Protein AF-A0A199UM99-F1 (afdb_monomer_lite)

Radius of gyration: 23.01 Å; chains: 1; bounding box: 57×24×62 Å

Organism: Ananas comosus (NCBI:txid4615)

InterPro domains:
  IPR012445 Autophagy-related protein 101 [PF07855] (2-95)
  IPR012445 Autophagy-related protein 101 [PTHR13292] (2-106)

Secondary structure (DSSP, 8-state):
-EEEEEEEEEEE---BTTB--EEEEEEEEEEEE--PPPP---------S-TTHHHHHHHHHHHHHHHHHHHHHHHHHHHHHHHTGGGSPP---TT-SS--EEEE---

Foldseek 3Di:
DKKKKWFWDFDADDDDPPDRDGDTGTQDMDIDDDDDDDPPPPDDDDDPDDPPPVVVVVVVVVVVVVVVVVVVVVVVVVVVCVVPVVSDDDDPDPVDPDGDMDMDDDD

Structure (mmCIF, N/CA/C/O backbone):
data_AF-A0A199UM99-F1
#
_entry.id   AF-A0A199UM99-F1
#
loop_
_atom_site.group_PDB
_atom_site.id
_atom_site.type_symbol
_atom_site.label_atom_id
_atom_site.label_alt_id
_atom_site.label_comp_id
_atom_site.label_asym_id
_atom_site.label_entity_id
_atom_site.label_seq_id
_atom_site.pdbx_PDB_ins_code
_atom_site.Cartn_x
_atom_site.Cartn_y
_atom_site.Cartn_z
_atom_site.occupancy
_atom_site.B_iso_or_equiv
_atom_site.auth_seq_id
_atom_site.auth_comp_id
_atom_site.auth_asym_id
_atom_site.auth_atom_id
_atom_site.pdbx_PDB_model_num
ATOM 1 N N . MET A 1 1 ? -2.829 2.391 -14.296 1.00 86.94 1 MET A N 1
ATOM 2 C CA . MET A 1 1 ? -3.501 1.315 -13.535 1.00 86.94 1 MET A CA 1
ATOM 3 C C . MET A 1 1 ? -3.265 1.587 -12.064 1.00 86.94 1 MET A C 1
ATOM 5 O O . MET A 1 1 ? -2.263 2.220 -11.739 1.00 86.94 1 MET A O 1
ATOM 9 N N . GLN A 1 2 ? -4.196 1.192 -11.202 1.00 91.12 2 GLN A N 1
ATOM 10 C CA . GLN A 1 2 ? -4.086 1.431 -9.768 1.00 91.12 2 GLN A CA 1
ATOM 11 C C . GLN A 1 2 ? -4.332 0.144 -8.996 1.00 91.12 2 GLN A C 1
ATOM 13 O O . GLN A 1 2 ? -5.097 -0.715 -9.429 1.00 91.12 2 GLN A O 1
ATOM 18 N N . VAL A 1 3 ? -3.668 0.032 -7.855 1.00 94.38 3 VAL A N 1
ATOM 19 C CA . VAL A 1 3 ? -3.933 -0.979 -6.836 1.00 94.38 3 VAL A CA 1
ATOM 20 C C . VAL A 1 3 ? -4.202 -0.236 -5.536 1.00 94.38 3 VAL A C 1
ATOM 22 O O . VAL A 1 3 ? -3.483 0.703 -5.198 1.00 94.38 3 VAL A O 1
ATOM 25 N N . CYS A 1 4 ? -5.245 -0.639 -4.822 1.00 96.19 4 CYS A N 1
ATOM 26 C CA . CYS A 1 4 ? -5.583 -0.102 -3.516 1.00 96.19 4 CYS A CA 1
ATOM 27 C C . CYS A 1 4 ? -5.349 -1.171 -2.447 1.00 96.19 4 CYS A C 1
ATOM 29 O O . CYS A 1 4 ? -5.929 -2.254 -2.517 1.00 96.19 4 CYS A O 1
ATOM 31 N N . LEU A 1 5 ? -4.512 -0.856 -1.462 1.00 96.44 5 LEU A N 1
ATOM 32 C CA . LEU A 1 5 ? -4.340 -1.623 -0.232 1.00 96.44 5 LEU A CA 1
ATOM 33 C C . LEU A 1 5 ? -5.155 -0.939 0.864 1.00 96.44 5 LEU A C 1
ATOM 35 O O . LEU A 1 5 ? -4.952 0.243 1.121 1.00 96.44 5 LEU A O 1
ATOM 39 N N . SER A 1 6 ? -6.072 -1.662 1.499 1.00 97.06 6 SER A N 1
ATOM 40 C CA . SER A 1 6 ? -6.910 -1.126 2.575 1.00 97.06 6 SER A CA 1
ATOM 41 C C . SER A 1 6 ? -6.736 -1.952 3.843 1.00 97.06 6 SER A C 1
ATOM 43 O O . SER A 1 6 ? -6.915 -3.168 3.799 1.00 97.06 6 SER A O 1
ATOM 45 N N . PHE A 1 7 ? -6.420 -1.302 4.963 1.00 95.56 7 PHE A N 1
ATOM 46 C CA . PHE A 1 7 ? -6.356 -1.925 6.284 1.00 95.56 7 PHE A CA 1
ATOM 47 C C . PHE A 1 7 ? -7.662 -1.715 7.044 1.00 95.56 7 PHE A C 1
ATOM 49 O O . PHE A 1 7 ? -8.289 -0.655 6.946 1.00 95.56 7 PHE A O 1
ATOM 56 N N . TYR A 1 8 ? -8.081 -2.726 7.803 1.00 93.94 8 TYR A N 1
ATOM 57 C CA . TYR A 1 8 ? -9.329 -2.679 8.555 1.00 93.94 8 TYR A CA 1
ATOM 58 C C . TYR A 1 8 ? -9.263 -3.418 9.890 1.00 93.94 8 TYR A C 1
ATOM 60 O O . TYR A 1 8 ? -8.403 -4.260 10.132 1.00 93.94 8 TYR A O 1
ATOM 68 N N . GLU A 1 9 ? -10.228 -3.121 10.753 1.00 89.56 9 GLU A N 1
ATOM 69 C CA . GLU A 1 9 ? -10.545 -3.900 11.947 1.00 89.56 9 GLU A CA 1
ATOM 70 C C . GLU A 1 9 ? -11.881 -4.623 11.764 1.00 89.56 9 GLU A C 1
ATOM 72 O O . GLU A 1 9 ? -12.796 -4.121 11.102 1.00 89.56 9 GLU A O 1
ATOM 77 N N . LEU A 1 10 ? -12.017 -5.799 12.378 1.00 85.56 10 LEU A N 1
ATOM 78 C CA . LEU A 1 10 ? -13.301 -6.486 12.486 1.00 85.56 10 LEU A CA 1
ATOM 79 C C . LEU A 1 10 ? -14.007 -6.007 13.754 1.00 85.56 10 LEU A C 1
ATOM 81 O O . LEU A 1 10 ? -13.578 -6.309 14.866 1.00 85.56 10 LEU A O 1
ATOM 85 N N . LYS A 1 11 ? -15.114 -5.280 13.593 1.00 77.88 11 LYS A N 1
ATOM 86 C CA . LYS A 1 11 ? -15.986 -4.912 14.709 1.00 77.88 11 LYS A CA 1
ATOM 87 C C . LYS A 1 11 ? -17.073 -5.968 14.857 1.00 77.88 11 LYS A C 1
ATOM 89 O O . LYS A 1 11 ? -17.958 -6.104 14.008 1.00 77.88 11 LYS A O 1
ATOM 94 N N . TYR A 1 12 ? -17.007 -6.711 15.957 1.00 69.12 12 TYR A N 1
ATOM 95 C CA . TYR A 1 12 ? -18.070 -7.619 16.371 1.00 69.12 12 TYR A CA 1
ATOM 96 C C . TYR A 1 12 ? -19.150 -6.802 17.077 1.00 69.12 12 TYR A C 1
ATOM 98 O O . TYR A 1 12 ? -18.928 -6.266 18.163 1.00 69.12 12 TYR A O 1
ATOM 106 N N . LYS A 1 13 ? -20.326 -6.672 16.461 1.00 65.06 13 LYS A N 1
ATOM 107 C CA . LYS A 1 13 ? -21.489 -6.131 17.171 1.00 65.06 13 LYS A CA 1
ATOM 108 C C . LYS A 1 13 ? -21.992 -7.189 18.152 1.00 65.06 13 LYS A C 1
ATOM 110 O O . LYS A 1 13 ? -21.992 -8.375 17.822 1.00 65.06 13 LYS A O 1
ATOM 115 N N . GLN A 1 14 ? -22.413 -6.750 19.342 1.00 61.12 14 GLN A N 1
ATOM 116 C CA . GLN A 1 14 ? -23.104 -7.609 20.307 1.00 61.12 14 GLN A CA 1
ATOM 117 C C . GLN A 1 14 ? -24.212 -8.383 19.576 1.00 61.12 14 GLN A C 1
ATOM 119 O O . GLN A 1 14 ? -24.921 -7.768 18.766 1.00 61.12 14 GLN A O 1
ATOM 124 N N . PRO A 1 15 ? -24.351 -9.700 19.808 1.00 55.12 15 PRO A N 1
ATOM 125 C CA . PRO A 1 15 ? -25.328 -10.514 19.111 1.00 55.12 15 PRO A CA 1
ATOM 126 C C . PRO A 1 15 ? -26.725 -10.034 19.500 1.00 55.12 15 PRO A C 1
ATOM 128 O O . PRO A 1 15 ? -27.277 -10.398 20.533 1.00 55.12 15 PRO A O 1
ATOM 131 N N . THR A 1 16 ? -27.309 -9.178 18.669 1.00 59.50 16 THR A N 1
ATOM 132 C CA . THR A 1 16 ? -28.753 -8.983 18.668 1.00 59.50 16 THR A CA 1
ATOM 133 C C . THR A 1 16 ? -29.357 -10.204 17.988 1.00 59.50 16 THR A C 1
ATOM 135 O O . THR A 1 16 ? -28.803 -10.712 17.012 1.00 59.50 16 THR A O 1
ATOM 138 N N . TRP A 1 17 ? -30.476 -10.681 18.533 1.00 59.88 17 TRP A N 1
ATOM 139 C CA . TRP A 1 17 ? -31.178 -11.945 18.255 1.00 59.88 17 TRP A CA 1
ATOM 140 C C . TRP A 1 17 ? -31.408 -12.300 16.756 1.00 59.88 17 TRP A C 1
ATOM 142 O O . TRP A 1 17 ? -31.825 -13.412 16.459 1.00 59.88 17 TRP A O 1
ATOM 152 N N . PHE A 1 18 ? -31.070 -11.434 15.788 1.00 53.69 18 PHE A N 1
ATOM 153 C CA . PHE A 1 18 ? -31.179 -11.721 14.350 1.00 53.69 18 PHE A CA 1
ATOM 154 C C . PHE A 1 18 ? -29.952 -11.435 13.465 1.00 53.69 18 PHE A C 1
ATOM 156 O O . PHE A 1 18 ? -30.061 -11.619 12.255 1.00 53.69 18 PHE A O 1
ATOM 163 N N . SER A 1 19 ? -28.786 -11.013 13.971 1.00 55.38 19 SER A N 1
ATOM 164 C CA . SER A 1 19 ? -27.623 -10.837 13.079 1.00 55.38 19 SER A CA 1
ATOM 165 C C . SER A 1 19 ? -26.298 -10.657 13.819 1.00 55.38 19 SER A C 1
ATOM 167 O O . SER A 1 19 ? -26.009 -9.574 14.326 1.00 55.38 19 SER A O 1
ATOM 169 N N . SER A 1 20 ? -25.403 -11.643 13.731 1.00 56.47 20 SER A N 1
ATOM 170 C CA . SER A 1 20 ? -23.965 -11.419 13.921 1.00 56.47 20 SER A CA 1
ATOM 171 C C . SER A 1 20 ? -23.369 -10.849 12.626 1.00 56.47 20 SER A C 1
ATOM 173 O O . SER A 1 20 ? -22.756 -11.565 11.835 1.00 56.47 20 SER A O 1
ATOM 175 N N . LYS A 1 21 ? -23.595 -9.558 12.352 1.00 60.72 21 LYS A N 1
ATOM 176 C CA . LYS A 1 21 ? -22.909 -8.890 11.236 1.00 60.72 21 LYS A CA 1
ATOM 177 C C . LYS A 1 21 ? -21.546 -8.423 11.729 1.00 60.72 21 LYS A C 1
ATOM 179 O O . LYS A 1 21 ? -21.457 -7.429 12.446 1.00 60.72 21 LYS A O 1
ATOM 184 N N . THR A 1 22 ? -20.502 -9.150 11.352 1.00 71.50 22 THR A N 1
ATOM 185 C CA . THR A 1 22 ? -19.124 -8.672 11.469 1.00 71.50 22 THR A CA 1
ATOM 186 C C . THR A 1 22 ? -18.937 -7.538 10.467 1.00 71.50 22 THR A C 1
ATOM 188 O O . THR A 1 22 ? -19.097 -7.740 9.263 1.00 71.50 22 THR A O 1
ATOM 191 N N . GLU A 1 23 ? -18.651 -6.336 10.956 1.00 84.12 23 GLU A N 1
ATOM 192 C CA . GLU A 1 23 ? -18.448 -5.153 10.118 1.00 84.12 23 GLU A CA 1
ATOM 193 C C . GLU A 1 23 ? -16.953 -4.854 9.992 1.00 84.12 23 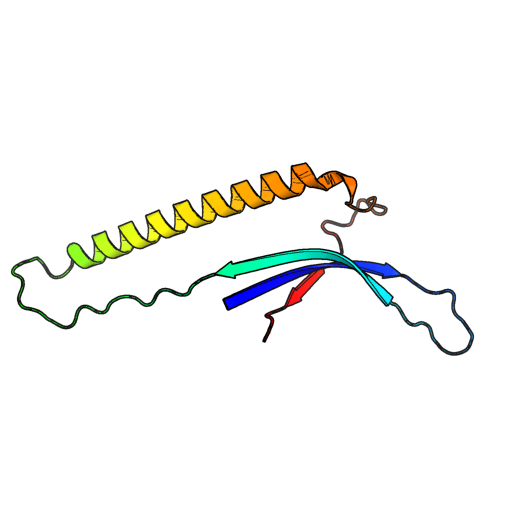GLU A C 1
ATOM 195 O O . GLU A 1 23 ? -16.219 -4.914 10.980 1.00 84.12 23 GLU A O 1
ATOM 200 N N . ARG A 1 24 ? -16.500 -4.536 8.774 1.00 90.62 24 ARG A N 1
ATOM 201 C CA . ARG A 1 24 ? -15.130 -4.078 8.527 1.00 90.62 24 ARG A CA 1
ATOM 202 C C . ARG A 1 24 ? -15.071 -2.570 8.700 1.00 90.62 24 ARG A C 1
ATOM 204 O O . ARG A 1 24 ? -15.768 -1.839 8.001 1.00 90.62 24 ARG A O 1
ATOM 211 N N . HIS A 1 25 ? -14.228 -2.113 9.613 1.00 91.31 25 HIS A N 1
ATOM 212 C CA . HIS A 1 25 ? -13.927 -0.701 9.781 1.00 91.31 25 HIS A CA 1
ATOM 213 C C . HIS A 1 25 ? -12.564 -0.403 9.163 1.00 91.31 25 HIS A C 1
ATOM 215 O O . HIS A 1 25 ? -11.540 -0.765 9.735 1.00 91.31 25 HIS A O 1
ATOM 221 N N . TYR A 1 26 ? -12.565 0.217 7.986 1.00 94.19 26 TYR A N 1
ATOM 222 C CA . TYR A 1 26 ? -11.347 0.600 7.280 1.00 94.19 26 TYR A CA 1
ATOM 223 C C . TYR A 1 26 ? -10.754 1.859 7.906 1.00 94.19 26 TYR A C 1
ATOM 225 O O . TYR A 1 26 ? -11.433 2.882 7.984 1.00 94.19 26 TYR A O 1
ATOM 233 N N . TRP A 1 27 ? -9.506 1.771 8.356 1.00 94.88 27 TRP A N 1
ATOM 234 C CA . TRP A 1 27 ? -8.816 2.860 9.054 1.00 94.88 27 TRP A CA 1
ATOM 235 C C . TRP A 1 27 ? -7.648 3.436 8.247 1.00 94.88 27 TRP A C 1
ATOM 237 O O . TRP A 1 27 ? -7.195 4.536 8.545 1.00 94.88 27 TRP A O 1
ATOM 247 N N . GLU A 1 28 ? -7.199 2.751 7.191 1.00 96.44 28 GLU A N 1
ATOM 248 C CA . GLU A 1 28 ? -6.152 3.257 6.303 1.00 96.44 28 GLU A CA 1
ATOM 249 C C . GLU A 1 28 ? -6.278 2.694 4.886 1.00 96.44 28 GLU A C 1
ATOM 251 O O . GLU A 1 28 ? -6.643 1.531 4.691 1.00 96.44 28 GLU A O 1
ATOM 256 N N . GLN A 1 29 ? -5.963 3.524 3.887 1.00 95.81 29 GLN A N 1
ATOM 257 C CA . GLN A 1 29 ? -5.953 3.140 2.477 1.00 95.81 29 GLN A CA 1
ATOM 258 C C . GLN A 1 29 ? -4.740 3.730 1.754 1.00 95.81 29 GLN A C 1
ATOM 260 O O . GLN A 1 29 ? -4.486 4.932 1.817 1.00 95.81 29 GLN A O 1
ATOM 265 N N . TRP A 1 30 ? -4.044 2.885 0.999 1.00 95.81 30 TRP A N 1
ATOM 266 C CA . TRP A 1 30 ? -2.937 3.250 0.123 1.00 95.81 30 TRP A CA 1
ATOM 267 C C . TRP A 1 30 ? -3.341 3.024 -1.326 1.00 95.81 30 TRP A C 1
ATOM 269 O O . TRP A 1 30 ? -3.687 1.907 -1.709 1.00 95.81 30 TRP A O 1
ATOM 279 N N . ILE A 1 31 ? -3.278 4.075 -2.142 1.00 94.25 31 ILE A N 1
ATOM 280 C CA . ILE A 1 31 ? -3.562 4.001 -3.577 1.00 94.25 31 ILE A CA 1
ATOM 281 C C . ILE A 1 31 ? -2.238 4.093 -4.326 1.00 94.25 31 ILE A C 1
ATOM 283 O O . ILE A 1 31 ? -1.597 5.141 -4.363 1.00 94.25 31 ILE A O 1
ATOM 287 N N . ILE A 1 32 ? -1.838 2.988 -4.942 1.00 92.00 32 ILE A N 1
ATOM 288 C CA . ILE A 1 32 ? -0.576 2.869 -5.663 1.00 92.00 32 ILE A CA 1
ATOM 289 C C . ILE A 1 32 ? -0.879 2.943 -7.155 1.00 92.00 32 ILE A C 1
ATOM 291 O O . ILE A 1 32 ? -1.537 2.065 -7.719 1.00 92.00 32 ILE A O 1
ATOM 295 N N . SER A 1 33 ? -0.396 4.005 -7.796 1.00 90.25 33 SER A N 1
ATOM 296 C CA . SER A 1 33 ? -0.521 4.204 -9.241 1.00 90.25 33 SER A CA 1
ATOM 297 C C . SER A 1 33 ? 0.727 3.709 -9.958 1.00 90.25 33 SER A C 1
ATOM 299 O O . SER A 1 33 ? 1.844 4.002 -9.543 1.00 90.25 33 SER A O 1
ATOM 301 N N . PHE A 1 34 ? 0.540 2.995 -11.065 1.00 86.75 34 PHE A N 1
ATOM 302 C CA . PHE A 1 34 ? 1.641 2.587 -11.931 1.00 86.75 34 PHE A CA 1
ATOM 303 C C . PHE A 1 34 ? 1.262 2.644 -13.406 1.00 86.75 34 PHE A C 1
ATOM 305 O O . PHE A 1 34 ? 0.093 2.535 -13.813 1.00 86.75 34 PHE A O 1
ATOM 312 N N . HIS A 1 35 ? 2.307 2.799 -14.210 1.00 86.81 35 HIS A N 1
ATOM 313 C CA . HIS A 1 35 ? 2.250 2.866 -15.657 1.00 86.81 35 HIS A CA 1
ATOM 314 C C . HIS A 1 35 ? 2.963 1.648 -16.234 1.00 86.81 35 HIS A C 1
ATOM 316 O O . HIS A 1 35 ? 4.103 1.360 -15.876 1.00 86.81 35 HIS A O 1
ATO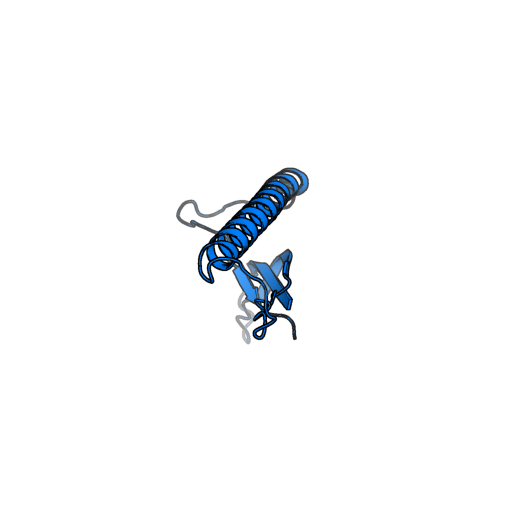M 322 N N . VAL A 1 36 ? 2.287 0.933 -17.131 1.00 84.62 36 VAL A N 1
ATOM 323 C CA . VAL A 1 36 ? 2.897 -0.168 -17.877 1.00 84.62 36 VAL A CA 1
ATOM 324 C C . VAL A 1 36 ? 3.569 0.430 -19.105 1.00 84.62 36 VAL A C 1
ATOM 326 O O . VAL A 1 36 ? 2.908 1.055 -19.934 1.00 84.62 36 VAL A O 1
ATOM 329 N N . THR A 1 37 ? 4.883 0.264 -19.211 1.00 83.44 37 THR A N 1
ATOM 330 C CA . THR A 1 37 ? 5.646 0.686 -20.385 1.00 83.44 37 THR A CA 1
ATOM 331 C C . THR A 1 37 ? 5.807 -0.502 -21.326 1.00 83.44 37 THR A C 1
ATOM 333 O O . THR A 1 37 ? 6.245 -1.578 -20.924 1.00 83.44 37 THR A O 1
ATOM 336 N N . ASN A 1 38 ? 5.434 -0.325 -22.594 1.00 77.00 38 ASN A N 1
ATOM 337 C CA . ASN A 1 38 ? 5.683 -1.349 -23.603 1.00 77.00 38 ASN A CA 1
ATOM 338 C C . ASN A 1 38 ? 7.112 -1.210 -24.144 1.00 77.00 38 ASN A C 1
ATOM 340 O O . ASN A 1 38 ? 7.529 -0.091 -24.469 1.00 77.00 38 ASN A O 1
ATOM 344 N N . PRO A 1 39 ? 7.853 -2.322 -24.305 1.00 68.88 39 PRO A N 1
ATOM 345 C CA . PRO A 1 39 ? 9.113 -2.311 -25.028 1.00 68.88 39 PRO A CA 1
ATOM 346 C C . PRO A 1 39 ? 8.898 -1.728 -26.424 1.00 68.88 39 PRO A C 1
ATOM 348 O O . PRO A 1 39 ? 8.058 -2.219 -27.181 1.00 68.88 39 PRO A O 1
ATOM 351 N N . LYS A 1 40 ? 9.670 -0.704 -26.796 1.00 67.81 40 LYS A N 1
ATOM 352 C CA . LYS A 1 40 ? 9.735 -0.287 -28.197 1.00 67.81 40 LYS A CA 1
ATOM 353 C C . LYS A 1 40 ? 10.443 -1.402 -28.963 1.00 67.81 40 LYS A C 1
ATOM 355 O O . LYS A 1 40 ? 11.656 -1.543 -28.868 1.00 67.81 40 LYS A O 1
ATOM 360 N N . ILE A 1 41 ? 9.687 -2.228 -29.684 1.00 57.81 41 ILE A N 1
ATOM 361 C CA . ILE A 1 41 ? 10.260 -3.148 -30.667 1.00 57.81 41 ILE A CA 1
ATOM 362 C C . ILE A 1 41 ? 10.709 -2.259 -31.823 1.00 57.81 41 ILE A C 1
ATOM 364 O O . ILE A 1 41 ? 9.891 -1.845 -32.644 1.00 57.81 41 ILE A O 1
ATOM 368 N N . HIS A 1 42 ? 11.988 -1.890 -31.854 1.00 58.66 42 HIS A N 1
ATOM 369 C CA . HIS A 1 42 ? 12.542 -1.182 -32.999 1.00 58.66 42 HIS A CA 1
ATOM 370 C C . HIS A 1 42 ? 12.447 -2.099 -34.226 1.00 58.66 42 HIS A C 1
ATOM 372 O O . HIS A 1 42 ? 13.238 -3.022 -34.415 1.00 58.66 42 HIS A O 1
ATOM 378 N N . GLY A 1 43 ? 11.427 -1.861 -35.053 1.00 51.81 43 GLY A N 1
ATOM 379 C CA . GLY A 1 43 ? 11.323 -2.431 -36.385 1.00 51.81 43 GLY A CA 1
ATOM 380 C C . GLY A 1 43 ? 12.541 -2.001 -37.193 1.00 51.81 43 GLY A C 1
ATOM 381 O O . GLY A 1 43 ? 12.813 -0.810 -37.309 1.00 51.81 43 GLY A O 1
ATOM 382 N N . LYS A 1 44 ? 13.277 -2.997 -37.690 1.00 50.34 44 LYS A N 1
ATOM 383 C CA . LYS A 1 44 ? 14.469 -2.928 -38.546 1.00 50.34 44 LYS A CA 1
ATOM 384 C C . LYS A 1 44 ? 14.611 -1.607 -39.324 1.00 50.34 44 LYS A C 1
ATOM 386 O O . LYS A 1 44 ? 14.155 -1.507 -40.461 1.00 50.34 44 LYS A O 1
ATOM 391 N N . SER A 1 45 ? 15.301 -0.621 -38.757 1.00 48.19 45 SER A N 1
ATOM 392 C CA . SER A 1 45 ? 15.871 0.484 -39.526 1.00 48.19 45 SER A CA 1
ATOM 393 C C . SER A 1 45 ? 17.380 0.282 -39.612 1.00 48.19 45 SER A C 1
ATOM 395 O O . SER A 1 45 ? 18.042 -0.114 -38.655 1.00 48.19 45 SER A O 1
ATOM 397 N N . LYS A 1 46 ? 17.893 0.452 -40.829 1.00 50.38 46 LYS A N 1
ATOM 398 C CA . LYS A 1 46 ? 19.276 0.211 -41.236 1.00 50.38 46 LYS A CA 1
ATOM 399 C C . LYS A 1 46 ? 20.223 1.123 -40.444 1.00 50.38 46 LYS A C 1
ATOM 401 O O . LYS A 1 46 ? 20.447 2.258 -40.847 1.00 50.38 46 LYS A O 1
ATOM 406 N N . ALA A 1 47 ? 20.768 0.632 -39.339 1.00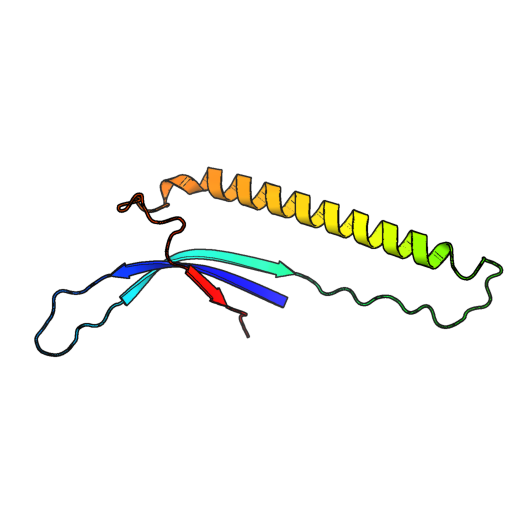 49.47 47 ALA A N 1
ATOM 407 C CA . ALA A 1 47 ? 21.867 1.264 -38.624 1.00 49.47 47 ALA A CA 1
ATOM 408 C C . ALA A 1 47 ? 22.949 0.213 -38.368 1.00 49.47 47 ALA A C 1
ATOM 410 O O . ALA A 1 47 ? 22.669 -0.893 -37.910 1.00 49.47 47 ALA A O 1
ATOM 411 N N . THR A 1 48 ? 24.174 0.565 -38.740 1.00 52.94 48 THR A N 1
ATOM 412 C CA . THR A 1 48 ? 25.405 -0.235 -38.745 1.00 52.94 48 THR A CA 1
ATOM 413 C C . THR A 1 48 ? 25.931 -0.504 -37.326 1.00 52.94 48 THR A C 1
ATOM 415 O O . THR A 1 48 ? 27.099 -0.273 -37.035 1.00 52.94 48 THR A O 1
ATOM 418 N N . THR A 1 49 ? 25.071 -0.954 -36.416 1.00 54.47 49 THR A N 1
ATOM 419 C CA . THR A 1 49 ? 25.418 -1.251 -35.019 1.00 54.47 49 THR A CA 1
ATOM 420 C C . THR A 1 49 ? 25.068 -2.704 -34.726 1.00 54.47 49 THR A C 1
ATOM 422 O O . THR A 1 49 ? 24.033 -3.195 -35.179 1.00 54.47 49 THR A O 1
ATOM 425 N N . ILE A 1 50 ? 25.954 -3.412 -34.020 1.00 55.38 50 ILE A N 1
ATOM 426 C CA . ILE A 1 50 ? 25.823 -4.844 -33.726 1.00 55.38 50 ILE A CA 1
ATOM 427 C C . ILE A 1 50 ? 24.432 -5.089 -33.106 1.00 55.38 50 ILE A C 1
ATOM 429 O O . ILE A 1 50 ? 24.141 -4.508 -32.060 1.00 55.38 50 ILE A O 1
ATOM 433 N N . PRO A 1 51 ? 23.562 -5.929 -33.706 1.00 55.25 51 PRO A N 1
ATOM 434 C CA . PRO A 1 51 ? 22.154 -6.074 -33.305 1.00 55.25 51 PRO A CA 1
ATOM 435 C C . PRO A 1 51 ? 21.868 -6.536 -31.858 1.00 55.25 51 PRO A C 1
ATOM 437 O O . PRO A 1 51 ? 20.706 -6.741 -31.520 1.00 55.25 51 PRO A O 1
ATOM 440 N N . GLY A 1 52 ? 22.887 -6.720 -31.011 1.00 58.97 52 GLY A N 1
ATOM 441 C CA . GLY A 1 52 ? 22.771 -7.217 -29.636 1.00 58.97 52 GLY A CA 1
ATOM 442 C C . GLY A 1 52 ? 23.181 -6.234 -28.532 1.00 58.97 52 GLY A C 1
ATOM 443 O O . GLY A 1 52 ? 22.595 -6.287 -27.454 1.00 58.97 52 GLY A O 1
ATOM 444 N N . GLU A 1 53 ? 24.124 -5.316 -28.775 1.00 61.12 53 GLU A N 1
ATOM 445 C CA . GLU A 1 53 ? 24.624 -4.404 -27.725 1.00 61.12 53 GLU A CA 1
ATOM 446 C C . GLU A 1 53 ? 23.587 -3.338 -27.352 1.00 61.12 53 GLU A C 1
ATOM 448 O O . GLU A 1 53 ? 23.256 -3.188 -26.177 1.00 61.12 53 GLU A O 1
ATOM 453 N N . ASN A 1 54 ? 22.966 -2.696 -28.347 1.00 67.12 54 ASN A N 1
ATOM 454 C CA . ASN A 1 54 ? 21.953 -1.657 -28.114 1.00 67.12 54 ASN A CA 1
ATOM 455 C C . ASN A 1 54 ? 20.719 -2.190 -27.361 1.00 67.12 54 ASN A C 1
ATOM 457 O O . ASN A 1 54 ? 20.118 -1.480 -26.558 1.00 67.12 54 ASN A O 1
ATOM 461 N N . ALA A 1 55 ? 20.332 -3.447 -27.602 1.00 71.94 55 ALA A N 1
ATOM 462 C CA . ALA A 1 55 ? 19.195 -4.073 -26.926 1.00 71.94 55 ALA A CA 1
ATOM 463 C C . ALA A 1 55 ? 19.507 -4.408 -25.456 1.00 71.94 55 ALA A C 1
ATOM 465 O O . ALA A 1 55 ? 18.629 -4.314 -24.589 1.00 71.94 55 ALA A O 1
ATOM 466 N N . LEU A 1 56 ? 20.755 -4.792 -25.170 1.00 76.94 56 LEU A N 1
ATOM 467 C CA . LEU A 1 56 ? 21.222 -5.097 -23.821 1.00 76.94 56 LEU A CA 1
ATOM 468 C C . LEU A 1 56 ? 21.381 -3.816 -22.993 1.00 76.94 56 LEU A C 1
ATOM 470 O O . LEU A 1 56 ? 20.895 -3.775 -21.862 1.00 76.94 56 LEU A O 1
ATOM 474 N N . GLU A 1 57 ? 21.962 -2.758 -23.566 1.00 81.44 57 GLU A N 1
ATOM 475 C CA . GLU A 1 57 ? 22.040 -1.439 -22.925 1.00 81.44 57 GLU A CA 1
ATOM 476 C C . GLU A 1 57 ? 20.654 -0.852 -22.646 1.00 81.44 57 GLU A C 1
ATOM 478 O O . GLU A 1 57 ? 20.391 -0.421 -21.524 1.00 81.44 57 GLU A O 1
ATOM 483 N N . GLU A 1 58 ? 19.731 -0.896 -23.614 1.00 81.88 58 GLU A N 1
ATOM 484 C CA . GLU A 1 58 ? 18.368 -0.396 -23.409 1.00 81.88 58 GLU A CA 1
ATOM 485 C C . GLU A 1 58 ? 17.651 -1.172 -22.290 1.00 81.88 58 GLU A C 1
ATOM 487 O O . GLU A 1 58 ? 16.969 -0.587 -21.446 1.00 81.88 58 GLU A O 1
ATOM 492 N N . THR A 1 59 ? 17.833 -2.493 -22.236 1.00 84.75 59 THR A N 1
ATOM 493 C CA . THR A 1 59 ? 17.276 -3.331 -21.164 1.00 84.75 59 THR A CA 1
ATOM 494 C C . THR A 1 59 ? 17.888 -2.990 -19.807 1.00 84.75 59 THR A C 1
ATOM 496 O O . THR A 1 59 ? 17.159 -2.886 -18.819 1.00 84.75 59 THR A O 1
ATOM 499 N N . SER A 1 60 ? 19.207 -2.793 -19.752 1.00 88.62 60 SER A N 1
ATOM 500 C CA . SER A 1 60 ? 19.924 -2.392 -18.539 1.00 88.62 60 SER A CA 1
ATOM 501 C C . SER A 1 60 ? 19.431 -1.037 -18.026 1.00 88.62 60 SER A C 1
ATOM 503 O O . SER A 1 60 ? 19.037 -0.916 -16.867 1.00 88.62 60 SER A O 1
ATOM 505 N N . MET A 1 61 ? 19.321 -0.046 -18.914 1.00 88.56 61 MET A N 1
ATOM 506 C CA . MET A 1 61 ? 18.822 1.289 -18.589 1.00 88.56 61 MET A CA 1
ATOM 507 C C . MET A 1 61 ? 17.373 1.255 -18.091 1.00 88.56 61 MET A C 1
ATOM 509 O O . MET A 1 61 ? 17.042 1.890 -17.092 1.00 88.56 61 MET A O 1
ATOM 513 N N . ARG A 1 62 ? 16.501 0.467 -18.735 1.00 87.81 62 ARG A N 1
ATOM 514 C CA . ARG A 1 62 ? 15.115 0.274 -18.276 1.00 87.81 62 ARG A CA 1
ATOM 515 C C . ARG A 1 62 ? 15.056 -0.334 -16.872 1.00 87.81 62 ARG A C 1
ATOM 517 O O . ARG A 1 62 ? 14.231 0.102 -16.073 1.00 87.81 62 ARG A O 1
ATOM 524 N N . ARG A 1 63 ? 15.918 -1.313 -16.563 1.00 89.94 63 ARG A N 1
ATOM 525 C CA . ARG A 1 63 ? 16.007 -1.913 -15.220 1.00 89.94 63 ARG A CA 1
ATOM 526 C C . ARG A 1 63 ? 16.489 -0.904 -14.181 1.00 89.94 63 ARG A C 1
ATOM 528 O O . ARG A 1 63 ? 15.838 -0.775 -13.153 1.00 89.94 63 ARG A O 1
ATOM 535 N N . ALA A 1 64 ? 17.554 -0.161 -14.477 1.00 93.88 64 ALA A N 1
ATOM 536 C CA . ALA A 1 64 ? 18.090 0.861 -13.579 1.00 93.88 64 ALA A CA 1
ATOM 537 C C . ALA A 1 64 ? 17.056 1.960 -13.273 1.00 93.88 64 ALA A C 1
ATOM 539 O O . ALA A 1 64 ? 16.867 2.336 -12.118 1.00 93.88 64 ALA A O 1
ATOM 540 N N . ASN A 1 65 ? 16.322 2.422 -14.291 1.00 91.56 65 ASN A N 1
ATOM 541 C CA . ASN A 1 65 ? 15.261 3.413 -14.107 1.00 91.56 65 ASN A CA 1
ATOM 542 C C . ASN A 1 65 ? 14.116 2.873 -13.241 1.00 91.56 65 ASN A C 1
ATOM 544 O O . ASN A 1 65 ? 13.655 3.565 -12.336 1.00 91.56 65 ASN A O 1
ATOM 548 N N . LEU A 1 66 ? 13.676 1.632 -13.487 1.00 92.31 66 LEU A N 1
ATOM 549 C CA . LEU A 1 66 ? 12.647 0.987 -12.670 1.00 92.31 66 LEU A CA 1
ATOM 550 C C . LEU A 1 66 ? 13.098 0.852 -11.210 1.00 92.31 66 LEU A C 1
ATOM 552 O O . LEU A 1 66 ? 12.318 1.132 -10.304 1.00 92.31 66 LEU A O 1
ATOM 556 N N . GLU A 1 67 ? 14.348 0.451 -10.982 1.00 95.62 67 GLU A N 1
ATOM 557 C CA . GLU A 1 67 ? 14.920 0.326 -9.642 1.00 95.62 67 GLU A CA 1
ATOM 558 C C . GLU A 1 67 ? 14.958 1.674 -8.910 1.00 95.62 67 GLU A C 1
ATOM 560 O O . GLU A 1 67 ? 14.528 1.747 -7.757 1.00 95.62 67 GLU A O 1
ATOM 565 N N . SER A 1 68 ? 15.377 2.753 -9.585 1.00 95.75 68 SER A N 1
ATOM 566 C CA . SER A 1 68 ? 15.354 4.110 -9.014 1.00 95.75 68 SER A CA 1
ATOM 567 C C . SER A 1 68 ? 13.938 4.528 -8.622 1.00 95.75 68 SER A C 1
ATOM 569 O O . SER A 1 68 ? 13.707 4.922 -7.479 1.00 95.75 68 SER A O 1
ATOM 571 N N . SER A 1 69 ? 12.966 4.365 -9.527 1.00 92.31 69 SER A N 1
ATOM 572 C CA . SER A 1 69 ? 11.571 4.720 -9.249 1.00 92.31 69 SER A CA 1
ATOM 573 C C . SER A 1 69 ? 10.981 3.900 -8.099 1.00 92.31 69 SER A C 1
ATOM 575 O O . SER A 1 69 ? 10.281 4.447 -7.250 1.00 92.31 69 SER A O 1
ATOM 577 N N . LEU A 1 70 ? 11.280 2.598 -8.022 1.00 93.75 70 LEU A N 1
ATOM 578 C CA . LEU A 1 70 ? 10.846 1.761 -6.899 1.00 93.75 70 LEU A CA 1
ATOM 579 C C . LEU A 1 70 ? 11.457 2.237 -5.581 1.00 93.75 70 LEU A C 1
ATOM 581 O O . LEU A 1 70 ? 10.753 2.329 -4.577 1.00 93.75 70 LEU A O 1
ATOM 585 N N . ARG A 1 71 ? 12.750 2.571 -5.580 1.00 96.75 71 ARG A N 1
ATOM 586 C CA . ARG A 1 71 ? 13.452 3.061 -4.392 1.00 96.75 71 ARG A CA 1
ATOM 587 C C . ARG A 1 71 ? 12.850 4.364 -3.875 1.00 96.75 71 ARG A C 1
ATOM 589 O O . ARG A 1 71 ? 12.623 4.489 -2.675 1.00 96.75 71 ARG A O 1
ATOM 596 N N . GLU A 1 72 ? 12.558 5.304 -4.768 1.00 95.31 72 GLU A N 1
ATOM 597 C CA . GLU A 1 72 ? 11.894 6.567 -4.427 1.00 95.31 72 GLU A CA 1
ATOM 598 C C . GLU A 1 72 ? 10.521 6.329 -3.789 1.00 95.31 72 GLU A C 1
ATOM 600 O O . GLU A 1 72 ? 10.228 6.888 -2.731 1.00 95.31 72 GLU A O 1
ATOM 605 N N . VAL A 1 73 ? 9.705 5.449 -4.376 1.00 93.94 73 VAL A N 1
ATOM 606 C CA . VAL A 1 73 ? 8.380 5.108 -3.833 1.00 93.94 73 VAL A CA 1
ATOM 607 C C . VAL A 1 73 ? 8.492 4.428 -2.466 1.00 93.94 73 VAL A C 1
ATOM 609 O O . VAL A 1 73 ? 7.740 4.769 -1.556 1.00 93.94 73 VAL A O 1
ATOM 612 N N . LEU A 1 74 ? 9.448 3.514 -2.274 1.00 95.38 74 LEU A N 1
ATOM 613 C CA . LEU A 1 74 ? 9.681 2.871 -0.974 1.00 95.38 74 LEU A CA 1
ATOM 614 C C . LEU A 1 74 ? 10.052 3.891 0.110 1.00 95.38 74 LEU A C 1
ATOM 616 O O . LEU A 1 74 ? 9.538 3.812 1.225 1.00 95.38 74 LEU A O 1
ATOM 620 N N . PHE A 1 75 ? 10.892 4.879 -0.213 1.00 97.25 75 PHE A N 1
ATOM 621 C CA . PHE A 1 75 ? 11.200 5.965 0.720 1.00 97.25 75 PHE A CA 1
ATOM 622 C C . PHE A 1 75 ? 9.973 6.815 1.048 1.00 97.25 75 PHE A C 1
ATOM 624 O O . PHE A 1 75 ? 9.774 7.154 2.215 1.00 97.25 75 PHE A O 1
ATOM 631 N N . GLN A 1 76 ? 9.128 7.116 0.060 1.00 95.44 76 GLN A N 1
ATOM 632 C CA . GLN A 1 76 ? 7.872 7.826 0.304 1.00 95.44 76 GLN A CA 1
ATOM 633 C C . GLN A 1 76 ? 6.947 7.037 1.235 1.00 95.44 76 GLN A C 1
ATOM 635 O O . GLN A 1 76 ? 6.394 7.621 2.161 1.00 95.44 76 GLN A O 1
ATOM 640 N N . ILE A 1 77 ? 6.827 5.716 1.053 1.00 94.69 77 ILE A N 1
ATOM 641 C CA . ILE A 1 77 ? 6.035 4.852 1.944 1.00 94.69 77 ILE A CA 1
ATOM 642 C C . ILE A 1 77 ? 6.545 4.957 3.385 1.00 94.69 77 ILE A C 1
ATOM 644 O O . ILE A 1 77 ? 5.752 5.205 4.290 1.00 94.69 77 ILE A O 1
ATOM 648 N N . ILE A 1 78 ? 7.859 4.821 3.602 1.00 96.31 78 ILE A N 1
ATOM 649 C CA . ILE A 1 78 ? 8.465 4.934 4.940 1.00 96.31 78 ILE A CA 1
ATOM 650 C C . ILE A 1 78 ? 8.181 6.312 5.546 1.00 96.31 78 ILE A C 1
ATOM 652 O O . ILE A 1 78 ? 7.809 6.413 6.714 1.00 96.31 78 ILE A O 1
ATOM 656 N N . MET A 1 79 ? 8.351 7.375 4.760 1.00 96.94 79 MET A N 1
ATOM 657 C CA . MET A 1 79 ? 8.121 8.744 5.208 1.00 96.94 79 MET A CA 1
ATOM 658 C C . MET A 1 79 ? 6.663 8.955 5.626 1.00 96.94 79 MET A C 1
ATOM 660 O O . MET A 1 79 ? 6.420 9.396 6.745 1.00 96.94 79 MET A O 1
ATOM 664 N N . PHE A 1 80 ? 5.703 8.577 4.779 1.00 95.31 80 PHE A N 1
ATOM 665 C CA . PHE A 1 80 ? 4.277 8.743 5.062 1.00 95.31 80 PHE A CA 1
ATOM 666 C C . PHE A 1 80 ? 3.803 7.884 6.237 1.00 95.31 80 PHE A C 1
ATOM 668 O O . PHE A 1 80 ? 3.027 8.363 7.064 1.00 95.31 80 PHE A O 1
ATOM 675 N N . ALA A 1 81 ? 4.292 6.646 6.345 1.00 94.25 81 ALA A N 1
ATOM 676 C CA 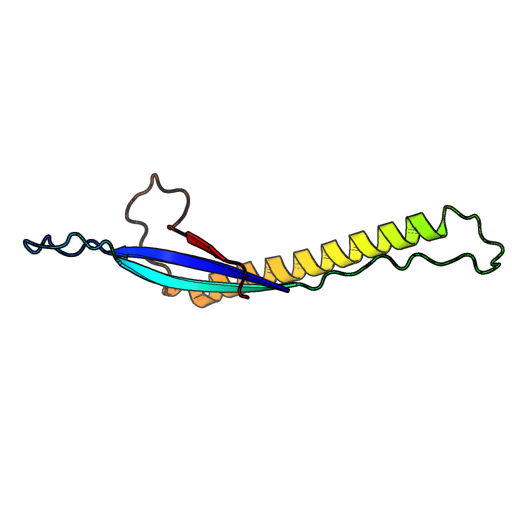. ALA A 1 81 ? 3.980 5.777 7.475 1.00 94.25 81 ALA A CA 1
ATOM 677 C C . ALA A 1 81 ? 4.489 6.375 8.796 1.00 94.25 81 ALA A C 1
ATOM 679 O O . ALA A 1 81 ? 3.771 6.372 9.792 1.00 94.25 81 ALA A O 1
ATOM 680 N N . ASN A 1 82 ? 5.701 6.941 8.800 1.00 95.19 82 ASN A N 1
ATOM 681 C CA . ASN A 1 82 ? 6.257 7.605 9.979 1.00 95.19 82 ASN A CA 1
ATOM 682 C C . ASN A 1 82 ? 5.528 8.911 10.319 1.00 95.19 82 ASN A C 1
ATOM 684 O O . ASN A 1 82 ? 5.275 9.173 11.493 1.00 95.19 82 ASN A O 1
ATOM 688 N N . GLU A 1 83 ? 5.187 9.717 9.311 1.00 96.44 83 GLU A N 1
ATOM 689 C CA . GLU A 1 83 ? 4.496 11.000 9.477 1.00 96.44 83 GLU A CA 1
ATOM 690 C C . GLU A 1 83 ? 3.094 10.820 10.069 1.00 96.44 83 GLU A C 1
ATOM 692 O O . GLU A 1 83 ? 2.673 11.607 10.913 1.00 96.44 83 GLU A O 1
ATOM 697 N N . LYS A 1 84 ? 2.380 9.765 9.660 1.00 92.50 84 LYS A N 1
ATOM 698 C CA . LYS A 1 84 ? 1.000 9.504 10.084 1.00 92.50 84 LYS A CA 1
ATOM 699 C C . LYS A 1 84 ? 0.865 8.361 11.089 1.00 92.50 84 LYS A C 1
ATOM 701 O O . LYS A 1 84 ? -0.229 7.883 11.331 1.00 92.50 84 LYS A O 1
ATOM 706 N N . LYS A 1 85 ? 1.942 7.924 11.735 1.00 92.38 85 LYS A N 1
ATOM 707 C CA . LYS A 1 85 ? 1.904 6.757 12.638 1.00 92.38 85 LYS A CA 1
ATOM 708 C C . LYS A 1 85 ? 0.872 6.846 13.775 1.00 92.38 85 LYS A C 1
ATOM 710 O O . LYS A 1 85 ? 0.485 5.824 14.329 1.00 92.38 85 LYS A O 1
ATOM 715 N N . ASP A 1 86 ? 0.445 8.053 14.143 1.00 94.00 86 ASP A N 1
ATOM 716 C CA . ASP A 1 86 ? -0.411 8.286 15.307 1.00 94.00 86 ASP A CA 1
ATOM 717 C C . ASP A 1 86 ? -1.866 7.812 15.106 1.00 94.00 86 ASP A C 1
ATOM 719 O O . ASP A 1 86 ? -2.581 7.645 16.092 1.00 94.00 86 ASP A O 1
ATOM 723 N N . HIS A 1 87 ? -2.316 7.555 13.867 1.00 91.19 87 HIS A N 1
ATOM 724 C CA . HIS A 1 87 ? -3.641 6.959 13.613 1.00 91.19 87 HIS A CA 1
ATOM 725 C C . HIS A 1 87 ? -3.644 5.423 13.651 1.00 91.19 87 HIS A C 1
ATOM 727 O O . HIS A 1 87 ? -4.718 4.825 13.568 1.00 91.19 87 HIS A O 1
ATOM 733 N N . ILE A 1 88 ? -2.473 4.778 13.737 1.00 91.75 88 ILE A N 1
ATOM 734 C CA . ILE A 1 88 ? -2.356 3.315 13.677 1.00 91.75 88 ILE A CA 1
ATOM 735 C C . ILE A 1 88 ? -3.010 2.699 14.930 1.00 91.75 88 ILE A C 1
ATOM 737 O O . ILE A 1 88 ? -2.651 3.079 16.049 1.00 91.75 88 ILE A O 1
ATOM 741 N N . PRO A 1 89 ? -3.945 1.737 14.784 1.00 91.12 89 PRO A N 1
ATOM 742 C CA . PRO A 1 89 ? -4.593 1.093 15.920 1.00 91.12 89 PRO A CA 1
ATOM 743 C C . PRO A 1 89 ? -3.612 0.359 16.839 1.00 91.12 89 PRO A C 1
ATOM 745 O O . PRO A 1 89 ? -2.554 -0.117 16.423 1.00 91.12 89 PRO A O 1
ATOM 748 N N . LEU A 1 90 ? -3.993 0.208 18.107 1.00 87.88 90 LEU A N 1
ATOM 749 C CA . LEU A 1 90 ? -3.197 -0.542 19.073 1.00 87.88 90 LEU A CA 1
ATOM 750 C C . LEU A 1 90 ? -3.160 -2.030 18.705 1.00 87.88 90 LEU A C 1
ATOM 752 O O . LEU A 1 90 ? -4.192 -2.658 18.465 1.00 87.88 90 LEU A O 1
ATOM 756 N N . ILE A 1 91 ? -1.965 -2.618 18.731 1.00 82.00 91 ILE A N 1
ATOM 757 C CA . ILE A 1 91 ? -1.789 -4.058 18.543 1.00 82.00 91 ILE A CA 1
ATOM 758 C C . ILE A 1 91 ? -2.251 -4.759 19.821 1.00 82.00 91 ILE A C 1
ATOM 760 O O . ILE A 1 91 ? -1.603 -4.680 20.862 1.00 82.00 91 ILE A O 1
ATOM 764 N N . THR A 1 92 ? -3.392 -5.437 19.744 1.00 75.88 92 THR A N 1
ATOM 765 C CA . THR A 1 92 ? -3.992 -6.155 20.881 1.00 75.88 92 THR A CA 1
ATOM 766 C C . THR A 1 92 ? -3.520 -7.604 20.995 1.00 75.88 92 THR A C 1
ATOM 768 O O . THR A 1 92 ? -3.660 -8.203 22.058 1.00 75.88 92 THR A O 1
ATOM 771 N N . ASN A 1 93 ? -2.941 -8.168 19.929 1.00 75.00 93 ASN A N 1
ATOM 772 C CA . ASN A 1 93 ? -2.432 -9.537 19.888 1.00 75.00 93 ASN A CA 1
ATOM 773 C C . ASN A 1 93 ? -1.009 -9.562 19.307 1.00 75.00 93 ASN A C 1
ATOM 775 O O . ASN A 1 93 ? -0.805 -9.225 18.142 1.00 75.00 93 ASN A O 1
ATOM 779 N N . SER A 1 94 ? -0.036 -9.983 20.118 1.00 69.38 94 SER A N 1
ATOM 780 C CA . SER A 1 94 ? 1.382 -10.048 19.745 1.00 69.38 94 SER A CA 1
ATOM 781 C C . SER A 1 94 ? 1.731 -11.170 18.762 1.00 69.38 94 SER A C 1
ATOM 783 O O . SER A 1 94 ? 2.829 -11.165 18.217 1.00 69.38 94 SER A O 1
ATOM 785 N N . GLU A 1 95 ? 0.834 -12.133 18.530 1.00 77.38 95 GLU A N 1
ATOM 786 C CA . GLU A 1 95 ? 1.032 -13.220 17.555 1.00 77.38 95 GLU A CA 1
ATOM 787 C C . GLU A 1 95 ? 0.684 -12.795 16.117 1.00 77.38 95 GLU A C 1
ATOM 789 O O . GLU A 1 95 ? 0.949 -13.521 15.158 1.00 77.38 95 GLU A O 1
ATOM 794 N N . VAL A 1 96 ? 0.083 -11.614 15.945 1.00 71.94 96 VAL A N 1
ATOM 795 C CA . VAL A 1 96 ? -0.370 -11.119 14.645 1.00 71.94 96 VAL A CA 1
ATOM 796 C C . VAL A 1 96 ? 0.769 -10.392 13.928 1.00 71.94 96 VAL A C 1
ATOM 798 O O . VAL A 1 96 ? 1.234 -9.345 14.367 1.00 71.94 96 VAL A O 1
ATOM 801 N N . VAL A 1 97 ? 1.181 -10.929 12.776 1.00 80.88 97 VAL A N 1
ATOM 802 C CA . VAL A 1 97 ? 2.273 -10.378 11.946 1.00 80.88 97 VAL A CA 1
ATOM 803 C C . VAL A 1 97 ? 1.832 -9.144 11.135 1.00 80.88 97 VAL A C 1
ATOM 805 O O . VAL A 1 97 ? 2.668 -8.359 10.696 1.00 80.88 97 VAL A O 1
ATOM 808 N N . SER A 1 98 ? 0.523 -8.938 10.940 1.00 87.69 98 SER A N 1
ATOM 809 C CA . SER A 1 98 ? -0.037 -7.793 10.204 1.00 87.69 98 SER A CA 1
ATOM 810 C C . SER A 1 98 ? -1.495 -7.514 10.577 1.00 87.69 98 SER A C 1
ATOM 812 O O . SER A 1 98 ? -2.268 -8.456 10.752 1.00 87.69 98 SER A O 1
ATOM 814 N N . PHE A 1 99 ? -1.914 -6.244 10.577 1.00 90.69 99 PHE A N 1
A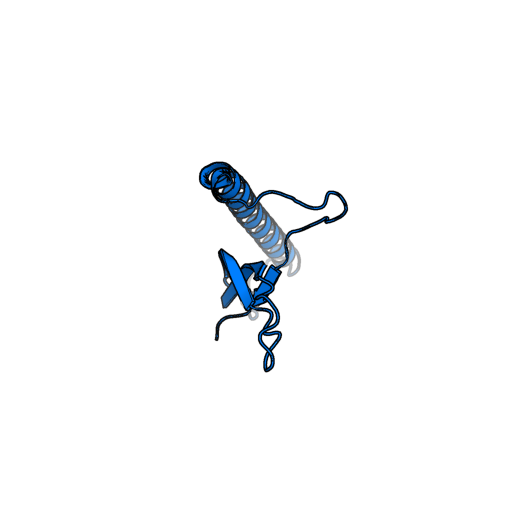TOM 815 C CA . PHE A 1 99 ? -3.339 -5.892 10.633 1.00 90.69 99 PHE A CA 1
ATOM 816 C C . PHE A 1 99 ? -4.126 -6.531 9.474 1.00 90.69 99 PHE A C 1
ATOM 818 O O . PHE A 1 99 ? -3.555 -6.733 8.399 1.00 90.69 99 PHE A O 1
ATOM 825 N N . PRO A 1 100 ? -5.430 -6.826 9.644 1.00 92.88 100 PRO A N 1
ATOM 826 C CA . PRO A 1 100 ? -6.269 -7.280 8.541 1.00 92.88 100 PRO A CA 1
ATOM 827 C C . PRO A 1 100 ? -6.251 -6.285 7.376 1.00 92.88 100 PRO A C 1
ATOM 829 O O . PRO A 1 100 ? -6.358 -5.073 7.576 1.00 92.88 100 PRO A O 1
ATOM 832 N N . TYR A 1 101 ? -6.130 -6.801 6.154 1.00 95.06 101 TYR A N 1
ATOM 833 C CA . TYR A 1 101 ? -6.066 -5.983 4.948 1.00 95.06 101 TYR A CA 1
ATOM 834 C C . TYR A 1 101 ? -6.766 -6.644 3.764 1.00 95.06 101 TYR A C 1
ATOM 836 O O . TYR A 1 101 ? -7.079 -7.837 3.776 1.00 95.06 101 TYR A O 1
ATOM 844 N N . GLU A 1 102 ? -7.014 -5.857 2.724 1.00 95.81 102 GLU A N 1
ATOM 845 C CA . GLU A 1 102 ? -7.391 -6.349 1.405 1.00 95.81 102 GLU A CA 1
ATOM 846 C C . GLU A 1 102 ? -6.717 -5.537 0.300 1.00 95.81 102 GLU A C 1
ATOM 848 O O . GLU A 1 102 ? -6.384 -4.364 0.478 1.00 95.81 102 GLU A O 1
ATOM 853 N N . ILE A 1 103 ? -6.521 -6.183 -0.848 1.00 96.25 103 ILE A N 1
ATOM 854 C CA . ILE A 1 103 ? -5.956 -5.573 -2.048 1.00 96.25 103 ILE A CA 1
ATOM 855 C C . ILE A 1 103 ? -7.035 -5.597 -3.123 1.00 96.25 103 ILE A C 1
ATOM 857 O O . ILE A 1 103 ? -7.582 -6.652 -3.443 1.00 96.25 103 ILE A O 1
ATOM 861 N N . THR A 1 104 ? -7.328 -4.435 -3.693 1.00 95.88 104 THR A N 1
ATOM 862 C CA . THR A 1 104 ? -8.311 -4.279 -4.765 1.00 95.88 104 THR A CA 1
ATOM 863 C C . THR A 1 104 ? -7.684 -3.583 -5.966 1.00 95.88 104 THR A C 1
ATOM 865 O O . THR A 1 104 ? -6.746 -2.796 -5.838 1.00 95.88 104 THR A O 1
ATOM 868 N N . ILE A 1 105 ? -8.193 -3.889 -7.157 1.00 93.25 105 ILE A N 1
ATOM 869 C CA . ILE A 1 105 ? -7.877 -3.160 -8.387 1.00 93.25 105 ILE A CA 1
ATOM 870 C C . ILE A 1 105 ? -9.138 -2.359 -8.713 1.00 93.25 105 ILE A C 1
ATOM 872 O O . ILE A 1 105 ? -10.127 -2.968 -9.135 1.00 93.25 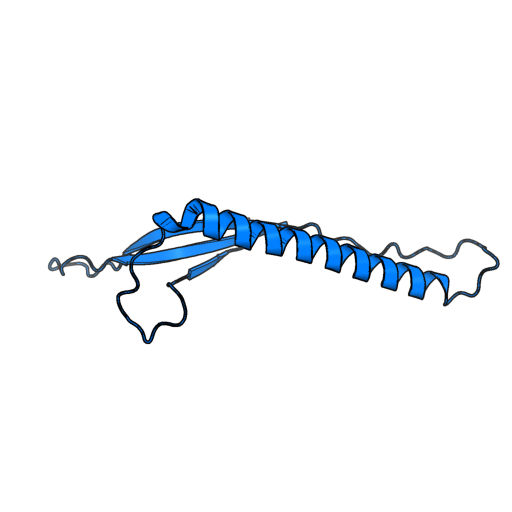105 ILE A O 1
ATOM 876 N N . PRO A 1 106 ? -9.159 -1.037 -8.457 1.00 81.38 106 PRO A N 1
ATOM 877 C CA . PRO A 1 106 ? -10.297 -0.199 -8.814 1.00 81.38 106 PRO A CA 1
ATOM 878 C C . PRO A 1 106 ? -10.565 -0.319 -10.319 1.00 81.38 106 PRO A C 1
ATOM 880 O O . PRO A 1 106 ? -9.617 -0.315 -11.110 1.00 81.38 106 PRO A O 1
ATOM 883 N N . ARG A 1 107 ? -11.838 -0.485 -10.693 1.00 71.50 107 ARG A N 1
ATOM 884 C CA . ARG A 1 107 ? -12.260 -0.478 -12.100 1.00 71.50 107 ARG A CA 1
ATOM 885 C C . ARG A 1 107 ? -12.226 0.928 -12.675 1.00 71.50 107 ARG A C 1
ATOM 887 O O . ARG A 1 107 ? -12.602 1.859 -11.931 1.00 71.50 107 ARG A O 1
#

pLDDT: mean 81.71, std 15.25, range [48.19, 97.25]

Sequence (107 aa):
MQVCLSFYELKYKQPTWFSSKTERHYWEQWIISFHVTNPKIHGKSKATTIPGENALEETSMRRANLESSLREVLFQIIMFANEKKDHIPLITNSEVVSFPYEITIPR